Protein AF-A0AAD2WEY2-F1 (afdb_monomer_lite)

Radius of gyration: 25.73 Å; chains: 1; bounding box: 66×30×62 Å

Structure (mmCIF, N/CA/C/O backbone):
data_AF-A0AAD2WEY2-F1
#
_entry.id   AF-A0AAD2WEY2-F1
#
loop_
_atom_site.group_PDB
_atom_site.id
_atom_site.type_symbol
_atom_site.label_atom_id
_atom_site.label_alt_id
_atom_site.label_comp_id
_atom_site.label_asym_id
_atom_site.label_entity_id
_atom_site.label_seq_id
_atom_site.pdbx_PDB_ins_code
_atom_site.Cartn_x
_atom_site.Cartn_y
_atom_site.Cartn_z
_atom_site.occupancy
_atom_site.B_iso_or_equiv
_atom_site.auth_seq_id
_atom_site.auth_comp_id
_atom_site.auth_asym_id
_atom_site.auth_atom_id
_atom_site.pdbx_PDB_model_num
ATOM 1 N N . MET A 1 1 ? -39.516 18.692 45.114 1.00 52.62 1 MET A N 1
ATOM 2 C CA . MET A 1 1 ? -38.191 18.984 45.699 1.00 52.62 1 MET A CA 1
ATOM 3 C C . MET A 1 1 ? -37.317 17.737 45.614 1.00 52.62 1 MET A C 1
ATOM 5 O O . MET A 1 1 ? -37.332 16.926 46.523 1.00 52.62 1 MET A O 1
ATOM 9 N N . SER A 1 2 ? -36.557 17.580 44.534 1.00 50.53 2 SER A N 1
ATOM 10 C CA . SER A 1 2 ? -35.140 17.226 44.650 1.00 50.53 2 SER A CA 1
ATOM 11 C C . SER A 1 2 ? -34.410 18.013 43.552 1.00 50.53 2 SER A C 1
ATOM 13 O O . SER A 1 2 ? -34.911 18.087 42.426 1.00 50.53 2 SER A O 1
ATOM 15 N N . PRO A 1 3 ? -33.345 18.748 43.901 1.00 56.84 3 PRO A N 1
ATOM 16 C CA . PRO A 1 3 ? -32.667 19.647 42.989 1.00 56.84 3 PRO A CA 1
ATOM 17 C C . PRO A 1 3 ? -31.676 18.852 42.141 1.00 56.84 3 PRO A C 1
ATOM 19 O O . PRO A 1 3 ? -31.017 17.943 42.636 1.00 56.84 3 PRO A O 1
ATOM 22 N N . THR A 1 4 ? -31.582 19.226 40.870 1.00 59.00 4 THR A N 1
ATOM 23 C CA . THR A 1 4 ? -30.325 19.381 40.133 1.00 59.00 4 THR A CA 1
ATOM 24 C C . THR A 1 4 ? -29.163 18.527 40.653 1.00 59.00 4 THR A C 1
ATOM 26 O O . THR A 1 4 ? -28.233 19.035 41.276 1.00 59.00 4 THR A O 1
ATOM 29 N N . ALA A 1 5 ? -29.183 17.224 40.363 1.00 55.53 5 ALA A N 1
ATOM 30 C CA . ALA A 1 5 ? -27.937 16.479 40.273 1.00 55.53 5 ALA A CA 1
ATOM 31 C C . ALA A 1 5 ? -27.233 17.026 39.032 1.00 55.53 5 ALA A C 1
ATOM 33 O O . ALA A 1 5 ? -27.577 16.680 37.903 1.00 55.53 5 ALA A O 1
ATOM 34 N N . CYS A 1 6 ? -26.359 18.001 39.271 1.00 44.59 6 CYS A N 1
ATOM 35 C CA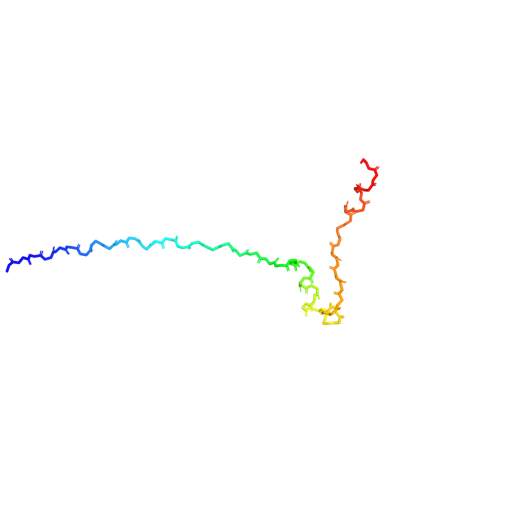 . CYS A 1 6 ? -25.471 18.619 38.307 1.00 44.59 6 CYS A CA 1
ATOM 36 C C . CYS A 1 6 ? -25.045 17.584 37.267 1.00 44.59 6 CYS A C 1
ATOM 38 O O . CYS A 1 6 ? -24.395 16.597 37.613 1.00 44.59 6 CYS A O 1
ATOM 40 N N . ALA A 1 7 ? -25.430 17.802 36.008 1.00 63.12 7 ALA A N 1
ATOM 41 C CA . ALA A 1 7 ? -24.865 17.073 34.889 1.00 63.12 7 ALA A CA 1
ATOM 42 C C . ALA A 1 7 ? -23.360 17.356 34.907 1.00 63.12 7 ALA A C 1
ATOM 44 O O . ALA A 1 7 ? -22.905 18.408 34.460 1.00 63.12 7 ALA A O 1
ATOM 45 N N . ALA A 1 8 ? -22.598 16.457 35.530 1.00 64.12 8 ALA A N 1
ATOM 46 C CA . ALA A 1 8 ? -21.154 16.476 35.490 1.00 64.12 8 ALA A CA 1
ATOM 47 C C . ALA A 1 8 ? -20.787 16.348 34.015 1.00 64.12 8 ALA A C 1
ATOM 49 O O . ALA A 1 8 ? -20.957 15.294 33.407 1.00 64.12 8 ALA A O 1
ATOM 50 N N . MET A 1 9 ? -20.383 17.466 33.424 1.00 65.00 9 MET A N 1
ATOM 51 C CA . MET A 1 9 ? -19.980 17.554 32.033 1.00 65.00 9 MET A CA 1
ATOM 52 C C . MET A 1 9 ? -18.659 16.790 31.919 1.00 65.00 9 MET A C 1
ATOM 54 O O . MET A 1 9 ? -17.578 17.337 32.138 1.00 65.00 9 MET A O 1
ATOM 58 N N . THR A 1 10 ? -18.753 15.478 31.705 1.00 74.88 10 THR A N 1
ATOM 59 C CA . THR A 1 10 ? -17.598 14.600 31.551 1.00 74.88 10 THR A CA 1
ATOM 60 C C . THR A 1 10 ? -16.826 15.078 30.333 1.00 74.88 10 THR A C 1
ATOM 62 O O . THR A 1 10 ? -17.376 15.149 29.232 1.00 74.88 10 THR A O 1
ATOM 65 N N . LYS A 1 11 ? -15.561 15.452 30.541 1.00 77.12 11 LYS A N 1
ATOM 66 C CA . LYS A 1 11 ? -14.614 15.793 29.477 1.00 77.12 11 LYS A CA 1
ATOM 67 C C . LYS A 1 11 ? -14.748 14.763 28.346 1.00 77.12 11 LYS A C 1
ATOM 69 O O . LYS A 1 11 ? -14.754 13.574 28.664 1.00 77.12 11 LYS A O 1
ATOM 74 N N . PRO A 1 12 ? -14.855 15.177 27.069 1.00 81.19 12 PRO A N 1
ATOM 75 C CA . PRO A 1 12 ? -14.971 14.215 25.985 1.00 81.19 12 PRO A CA 1
ATOM 76 C C . PRO A 1 12 ? -13.782 13.252 26.041 1.00 81.19 12 PRO A C 1
ATOM 78 O O . PRO A 1 12 ? -12.623 13.680 26.099 1.00 81.19 12 PRO A O 1
ATOM 81 N N . GLU A 1 13 ? -14.094 11.957 26.077 1.00 84.38 13 GLU A N 1
ATOM 82 C CA . GLU A 1 13 ? -13.130 10.873 25.908 1.00 84.38 13 GLU A CA 1
ATOM 83 C C . GLU A 1 13 ? -12.335 11.145 24.624 1.00 84.38 13 GLU A C 1
ATOM 85 O O . GLU A 1 13 ? -12.905 11.343 23.547 1.00 84.38 13 GLU A O 1
ATOM 90 N N . ARG A 1 14 ? -11.006 11.238 24.738 1.00 89.44 14 ARG A N 1
ATOM 91 C CA . ARG A 1 14 ? -10.152 11.475 23.571 1.00 89.44 14 ARG A CA 1
ATOM 92 C C . ARG A 1 14 ? -10.028 10.175 22.793 1.00 89.44 14 ARG A C 1
ATOM 94 O O . ARG A 1 14 ? -9.372 9.248 23.253 1.00 89.44 14 ARG A O 1
ATOM 101 N N . VAL A 1 15 ? -10.625 10.141 21.608 1.00 92.81 15 VAL A N 1
ATOM 102 C CA . VAL A 1 15 ? -10.477 9.032 20.665 1.00 92.81 15 VAL A CA 1
ATOM 103 C C . VAL A 1 15 ? -9.219 9.256 19.832 1.00 92.81 15 VAL A C 1
ATOM 105 O O . VAL A 1 15 ? -9.050 10.313 19.224 1.00 92.81 15 VAL A O 1
ATOM 108 N N . PHE A 1 16 ? -8.342 8.256 19.798 1.00 93.25 16 PHE A N 1
ATOM 109 C CA . PHE A 1 16 ? -7.149 8.245 18.957 1.00 93.25 16 PHE A CA 1
ATOM 110 C C . PHE A 1 16 ? -7.278 7.145 17.907 1.00 93.25 16 PHE A C 1
ATOM 112 O O . PHE A 1 16 ? -7.758 6.053 18.205 1.00 93.25 16 PHE A O 1
ATOM 119 N N . ALA A 1 17 ? -6.824 7.428 16.689 1.00 94.06 17 ALA A N 1
ATOM 120 C CA . ALA A 1 17 ? -6.731 6.454 15.612 1.00 94.06 17 ALA A CA 1
ATOM 121 C C . ALA A 1 17 ? -5.307 6.459 15.051 1.00 94.06 17 ALA A C 1
ATOM 123 O O . ALA A 1 17 ? -4.720 7.523 14.849 1.00 94.06 17 ALA A O 1
ATOM 124 N N . LEU A 1 18 ? -4.766 5.267 14.800 1.00 94.94 18 LEU A N 1
ATOM 125 C CA . LEU A 1 18 ? -3.522 5.088 14.061 1.00 94.94 18 LEU A CA 1
ATOM 126 C C . LEU A 1 18 ? -3.873 4.851 12.593 1.00 94.94 18 LEU A C 1
ATOM 128 O O . LEU A 1 18 ? -4.641 3.943 12.281 1.00 94.94 18 LEU A O 1
ATOM 132 N N . ILE A 1 19 ? -3.318 5.671 11.709 1.00 94.50 19 ILE A N 1
ATOM 133 C CA . ILE A 1 19 ? -3.522 5.563 10.267 1.00 94.50 19 ILE A CA 1
ATOM 134 C C . ILE A 1 19 ? -2.180 5.203 9.645 1.00 94.50 19 ILE A C 1
ATOM 136 O O . ILE A 1 19 ? -1.206 5.933 9.815 1.00 94.50 19 ILE A O 1
ATOM 140 N N . ASP A 1 20 ? -2.155 4.092 8.918 1.00 96.62 20 ASP A N 1
ATOM 141 C CA . ASP A 1 20 ? -1.016 3.654 8.120 1.00 96.62 20 ASP A CA 1
ATOM 142 C C . ASP A 1 20 ? -1.481 3.285 6.707 1.00 96.62 20 ASP A C 1
ATOM 144 O O . ASP A 1 20 ? -2.633 2.897 6.490 1.00 96.62 20 ASP A O 1
ATOM 148 N N . CYS A 1 21 ? -0.591 3.448 5.731 1.00 94.75 21 CYS A N 1
ATOM 149 C CA . CYS A 1 21 ? -0.883 3.170 4.332 1.00 94.75 21 CYS A CA 1
ATOM 150 C C . CYS A 1 21 ? -0.250 1.850 3.906 1.00 94.75 21 CYS A C 1
ATOM 152 O O . CYS A 1 21 ? 0.969 1.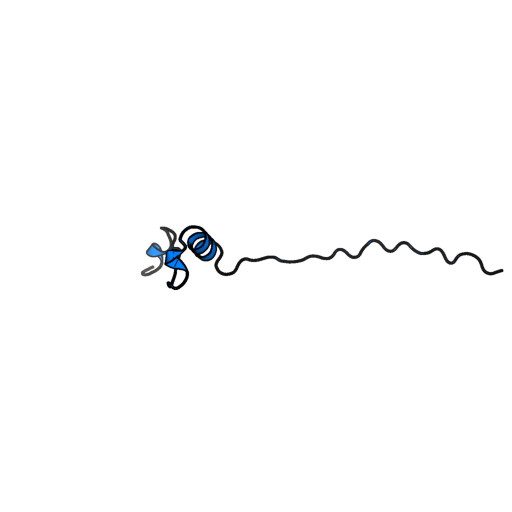691 3.960 1.00 94.75 21 CYS A O 1
ATOM 154 N N . ASN A 1 22 ? -1.060 0.949 3.344 1.00 93.75 22 ASN A N 1
ATOM 155 C CA . ASN A 1 22 ? -0.546 -0.304 2.807 1.00 93.75 22 ASN A CA 1
ATOM 156 C C . ASN A 1 22 ? 0.471 -0.039 1.686 1.00 93.75 22 ASN A C 1
ATOM 158 O O . ASN A 1 22 ? 0.109 0.430 0.602 1.00 93.75 22 ASN A O 1
ATOM 162 N N . SER A 1 23 ? 1.740 -0.362 1.946 1.00 93.81 23 SER A N 1
ATOM 163 C CA . SER A 1 23 ? 2.843 -0.182 0.997 1.00 93.81 23 SER A CA 1
ATOM 164 C C . SER A 1 23 ? 2.887 1.234 0.398 1.00 93.81 23 SER A C 1
ATOM 166 O O . SER A 1 23 ? 2.900 1.387 -0.823 1.00 93.81 23 SER A O 1
ATOM 168 N N . PHE A 1 24 ? 2.873 2.266 1.254 1.00 95.25 24 PHE A N 1
ATOM 169 C CA . PHE A 1 24 ? 2.717 3.685 0.891 1.00 95.25 24 PHE A CA 1
ATOM 170 C C . PHE A 1 24 ? 3.418 4.105 -0.413 1.00 95.25 24 PHE A C 1
ATOM 172 O O . PHE A 1 24 ? 2.745 4.524 -1.352 1.00 95.25 24 PHE A O 1
ATOM 179 N N . TYR A 1 25 ? 4.740 3.925 -0.516 1.00 95.06 25 TYR A N 1
ATOM 180 C CA . TYR A 1 25 ? 5.497 4.333 -1.705 1.00 95.06 25 TYR A CA 1
ATOM 181 C C . TYR A 1 25 ? 5.033 3.618 -2.983 1.00 95.06 25 TYR A C 1
ATOM 183 O O . TYR A 1 25 ? 4.802 4.266 -3.999 1.00 95.06 25 TYR A O 1
ATOM 191 N N . ALA A 1 26 ? 4.810 2.302 -2.934 1.00 95.44 26 ALA A N 1
ATOM 192 C CA . ALA A 1 26 ? 4.323 1.545 -4.090 1.00 95.44 26 ALA A CA 1
ATOM 193 C C . ALA A 1 26 ? 2.877 1.919 -4.466 1.00 95.44 26 ALA A C 1
ATOM 195 O O . ALA A 1 26 ? 2.506 1.901 -5.641 1.00 95.44 26 ALA A O 1
ATOM 196 N N . SER A 1 27 ? 2.051 2.259 -3.476 1.00 94.56 27 SER A N 1
ATOM 197 C CA . SER A 1 27 ? 0.675 2.712 -3.688 1.00 94.56 27 SER A CA 1
ATOM 198 C C . SER A 1 27 ? 0.631 4.093 -4.347 1.00 94.56 27 SER A C 1
ATOM 200 O O . SER A 1 27 ? -0.144 4.280 -5.284 1.00 94.56 27 SER A O 1
ATOM 202 N N . CYS A 1 28 ? 1.510 5.017 -3.951 1.00 94.75 28 CYS A N 1
ATOM 203 C CA . CYS A 1 28 ? 1.674 6.313 -4.613 1.00 94.75 28 CYS A CA 1
ATOM 204 C C . CYS A 1 28 ? 2.068 6.147 -6.086 1.00 94.75 28 CYS A C 1
ATOM 206 O O . CYS A 1 28 ? 1.425 6.734 -6.956 1.00 94.75 28 CYS A O 1
ATOM 208 N N . GLU A 1 29 ? 3.040 5.279 -6.388 1.00 95.38 29 GLU A N 1
ATOM 209 C CA . GLU A 1 29 ? 3.431 5.002 -7.775 1.00 95.38 29 GLU A CA 1
ATOM 210 C C . GLU A 1 29 ? 2.240 4.517 -8.611 1.00 95.38 29 GLU A C 1
ATOM 212 O O . GLU A 1 29 ? 2.009 5.030 -9.698 1.00 95.38 29 GLU A O 1
ATOM 217 N N . ARG A 1 30 ? 1.394 3.613 -8.102 1.00 94.88 30 ARG A N 1
ATOM 218 C CA . ARG A 1 30 ? 0.205 3.129 -8.838 1.00 94.88 30 ARG A CA 1
ATOM 219 C C . ARG A 1 30 ? -0.868 4.192 -9.086 1.00 94.88 30 ARG A C 1
ATOM 221 O O . ARG A 1 30 ? -1.651 4.045 -10.028 1.00 94.88 30 ARG A O 1
ATOM 228 N N . VAL A 1 31 ? -0.948 5.222 -8.241 1.00 94.38 31 VAL A N 1
ATOM 229 C CA . VAL A 1 31 ? -1.885 6.342 -8.429 1.00 94.38 31 VAL A CA 1
ATOM 230 C C . VAL A 1 31 ? -1.451 7.199 -9.617 1.00 94.38 31 VAL A C 1
ATOM 232 O O . VAL A 1 31 ? -2.286 7.531 -10.456 1.00 94.38 31 VAL A O 1
ATOM 235 N N . PHE A 1 32 ? -0.155 7.501 -9.726 1.00 93.25 32 PHE A N 1
ATOM 236 C CA . PHE A 1 32 ? 0.387 8.356 -10.790 1.00 93.25 32 PHE A CA 1
ATOM 237 C C . PHE A 1 32 ? 0.775 7.582 -12.063 1.00 93.25 32 PHE A C 1
ATOM 239 O O . PHE A 1 32 ? 0.759 8.135 -13.161 1.00 93.25 32 PHE A O 1
ATOM 246 N N . ARG A 1 33 ? 1.063 6.283 -11.941 1.00 94.38 33 ARG A N 1
ATOM 247 C CA . ARG A 1 33 ? 1.367 5.341 -13.027 1.00 94.38 33 ARG A CA 1
ATOM 248 C C . ARG A 1 33 ? 0.304 4.250 -13.089 1.00 94.38 33 ARG A C 1
ATOM 250 O O . ARG A 1 33 ? 0.478 3.134 -12.598 1.00 94.38 33 ARG A O 1
ATOM 257 N N . LEU A 1 34 ? -0.816 4.572 -13.734 1.00 92.06 34 LEU A N 1
ATOM 258 C CA . LEU A 1 34 ? -1.976 3.677 -13.852 1.00 92.06 34 LEU A CA 1
ATOM 259 C C . LEU A 1 34 ? -1.641 2.319 -14.489 1.00 92.06 34 LEU A C 1
ATOM 261 O O . LEU A 1 34 ? -2.269 1.311 -14.167 1.00 92.06 34 LEU A O 1
ATOM 265 N N . ASP A 1 35 ? -0.628 2.266 -15.349 1.00 95.88 35 ASP A N 1
ATOM 266 C CA . ASP A 1 35 ? -0.157 1.037 -15.987 1.00 95.88 35 ASP A CA 1
AT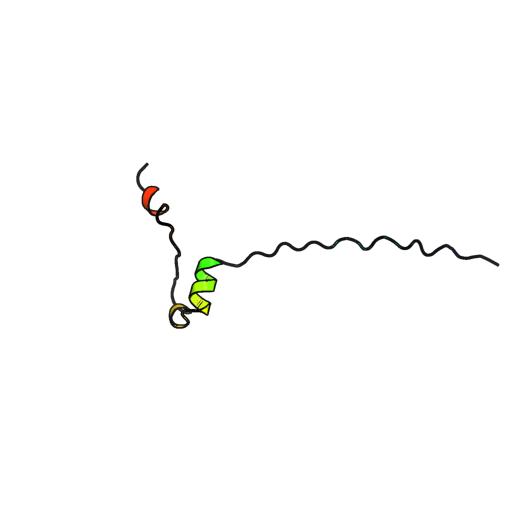OM 267 C C . ASP A 1 35 ? 0.546 0.061 -15.019 1.00 95.88 35 ASP A C 1
ATOM 269 O O . ASP A 1 35 ? 0.812 -1.083 -15.394 1.00 95.88 35 ASP A O 1
ATOM 273 N N . LEU A 1 36 ? 0.831 0.480 -13.778 1.00 94.75 36 LEU A N 1
ATOM 274 C CA . LEU A 1 36 ? 1.378 -0.361 -12.707 1.00 94.75 36 LEU A CA 1
ATOM 275 C C . LEU A 1 36 ? 0.297 -1.018 -11.827 1.00 94.75 36 LEU A C 1
ATOM 277 O O . LEU A 1 36 ? 0.630 -1.815 -10.950 1.00 94.75 36 LEU A O 1
ATOM 281 N N . ARG A 1 37 ? -0.998 -0.729 -12.037 1.00 92.69 37 ARG A N 1
ATOM 282 C CA . ARG A 1 37 ? -2.093 -1.222 -11.171 1.00 92.69 37 ARG A CA 1
ATOM 283 C C . ARG A 1 37 ? -2.153 -2.742 -11.033 1.00 92.69 37 ARG A C 1
ATOM 285 O O . ARG A 1 37 ? -2.378 -3.238 -9.937 1.00 92.69 37 ARG A O 1
ATOM 292 N N . ALA A 1 38 ? -1.941 -3.465 -12.129 1.00 93.38 38 ALA A N 1
ATOM 293 C CA . ALA A 1 38 ? -1.966 -4.929 -12.159 1.00 93.38 38 ALA A CA 1
ATOM 294 C C . ALA A 1 38 ? -0.557 -5.545 -12.148 1.00 93.38 38 ALA A C 1
ATOM 296 O O . ALA A 1 38 ? -0.397 -6.730 -12.429 1.00 93.38 38 ALA A O 1
ATOM 297 N N . LYS A 1 39 ? 0.474 -4.739 -11.864 1.00 95.12 39 LYS A N 1
ATOM 298 C CA . LYS A 1 39 ? 1.865 -5.185 -11.868 1.00 95.12 39 LYS A CA 1
ATOM 299 C C . LYS A 1 39 ? 2.398 -5.271 -10.433 1.00 95.12 39 LYS A C 1
ATOM 301 O O . LYS A 1 39 ? 2.057 -4.431 -9.588 1.00 95.12 39 LYS A O 1
ATOM 306 N N . PRO A 1 40 ? 3.240 -6.273 -10.130 1.00 94.69 40 PRO A N 1
ATOM 307 C CA . PRO A 1 40 ? 4.016 -6.256 -8.900 1.00 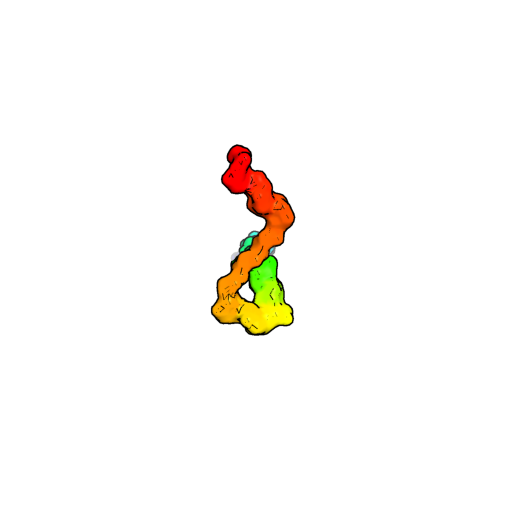94.69 40 PRO A CA 1
ATOM 308 C C . PRO A 1 40 ? 4.942 -5.031 -8.917 1.00 94.69 40 PRO A C 1
ATOM 310 O O . PRO A 1 40 ? 5.583 -4.745 -9.926 1.00 94.69 40 PRO A O 1
ATOM 313 N N . VAL A 1 41 ? 4.977 -4.291 -7.808 1.00 94.75 41 VAL A N 1
ATOM 314 C CA . VAL A 1 41 ? 5.793 -3.079 -7.646 1.00 94.75 41 VAL A CA 1
ATOM 315 C C . VAL A 1 41 ? 6.598 -3.223 -6.365 1.00 94.75 41 VAL A C 1
ATOM 317 O O . VAL A 1 41 ? 6.028 -3.505 -5.311 1.00 94.75 41 VAL A O 1
ATOM 320 N N . VAL A 1 42 ? 7.905 -3.006 -6.469 1.00 94.00 42 VAL A N 1
ATOM 321 C CA . VAL A 1 42 ? 8.832 -2.888 -5.342 1.00 94.00 42 VAL A CA 1
ATOM 322 C C . VAL A 1 42 ? 9.513 -1.532 -5.458 1.00 94.00 42 VAL A C 1
ATOM 324 O O . VAL A 1 42 ? 9.940 -1.145 -6.544 1.00 94.00 42 VAL A O 1
ATOM 327 N N . VAL A 1 43 ? 9.602 -0.817 -4.340 1.00 93.81 43 VAL A N 1
ATOM 328 C CA . VAL A 1 43 ? 10.336 0.446 -4.241 1.00 93.81 43 VAL A CA 1
ATOM 329 C C . VAL A 1 43 ? 11.595 0.170 -3.434 1.00 93.81 43 VAL A C 1
ATOM 331 O O . VAL A 1 43 ? 11.490 -0.235 -2.279 1.00 93.81 43 VAL A O 1
ATOM 334 N N . LEU A 1 44 ? 12.760 0.351 -4.061 1.00 93.94 44 LEU A N 1
ATOM 335 C CA . LEU A 1 44 ? 14.066 0.164 -3.431 1.00 93.94 44 LEU A CA 1
ATOM 336 C C . LEU A 1 44 ? 14.758 1.509 -3.232 1.00 93.94 44 LEU A C 1
ATOM 338 O O . LEU A 1 44 ? 14.734 2.377 -4.105 1.00 93.94 44 LEU A O 1
ATOM 342 N N . SER A 1 45 ? 15.427 1.646 -2.099 1.00 92.44 45 SER A N 1
ATOM 343 C CA . SER A 1 45 ? 16.429 2.667 -1.865 1.00 92.44 45 SER A CA 1
ATOM 344 C C . SER A 1 45 ? 17.786 2.206 -2.396 1.00 92.44 45 SER A C 1
ATOM 346 O O . SER A 1 45 ? 18.091 1.015 -2.477 1.00 92.44 45 SER A O 1
ATOM 348 N N . ASN A 1 46 ? 18.667 3.162 -2.673 1.00 89.44 46 ASN A N 1
ATOM 349 C CA . ASN A 1 46 ? 20.043 2.858 -3.070 1.00 89.44 46 ASN A CA 1
ATOM 350 C C . ASN A 1 46 ? 20.809 2.029 -2.019 1.00 89.44 46 ASN A C 1
ATOM 352 O O . ASN A 1 46 ? 21.804 1.381 -2.347 1.00 89.44 46 ASN A O 1
ATOM 356 N N . ASN A 1 47 ? 20.370 2.052 -0.759 1.00 86.94 47 ASN A N 1
ATOM 357 C CA . ASN A 1 47 ? 21.020 1.328 0.329 1.00 86.94 47 ASN A CA 1
ATOM 358 C C . ASN A 1 47 ? 20.587 -0.138 0.406 1.00 86.94 47 ASN A C 1
ATOM 360 O O . ASN A 1 47 ? 21.341 -0.955 0.934 1.00 86.94 47 ASN A O 1
ATOM 364 N N . ASP A 1 48 ? 19.435 -0.487 -0.162 1.00 88.06 48 ASP A N 1
ATOM 365 C CA . ASP A 1 48 ? 18.878 -1.842 -0.092 1.00 88.06 48 ASP A CA 1
ATOM 366 C C . ASP A 1 48 ? 19.778 -2.850 -0.828 1.00 88.06 48 ASP A C 1
ATOM 368 O O . ASP A 1 48 ? 19.865 -4.019 -0.461 1.00 88.06 48 ASP 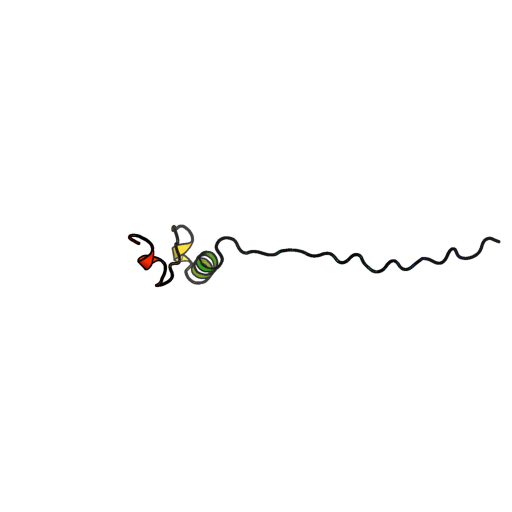A O 1
ATOM 372 N N . LEU A 1 49 ? 20.552 -2.371 -1.808 1.00 78.12 49 LEU A N 1
ATOM 373 C CA . LEU A 1 49 ? 21.528 -3.158 -2.566 1.00 78.12 49 LEU A CA 1
ATOM 374 C C . LEU A 1 49 ? 22.792 -3.523 -1.767 1.00 78.12 49 LEU A C 1
ATOM 376 O O . LEU A 1 49 ? 23.576 -4.359 -2.209 1.00 78.12 49 LEU A O 1
ATOM 380 N N . ARG A 1 50 ? 23.025 -2.907 -0.599 1.00 74.88 50 ARG A N 1
ATOM 381 C CA . ARG A 1 50 ? 24.256 -3.095 0.197 1.00 74.88 50 ARG A CA 1
ATOM 382 C C . ARG A 1 50 ? 24.150 -4.182 1.278 1.00 74.88 50 ARG A C 1
ATOM 384 O O . ARG A 1 50 ? 25.107 -4.368 2.027 1.00 74.88 50 ARG A O 1
ATOM 391 N N . GLY A 1 51 ? 23.011 -4.870 1.386 1.00 64.56 51 GLY A N 1
ATOM 392 C CA . GLY A 1 51 ? 22.719 -5.835 2.459 1.00 64.56 51 GLY A CA 1
ATOM 393 C C . GLY A 1 51 ? 22.924 -7.316 2.119 1.00 64.56 51 GLY A C 1
ATOM 394 O O . GLY A 1 51 ? 22.745 -8.152 2.992 1.00 64.56 51 GLY A O 1
ATOM 395 N N . GLY A 1 52 ? 23.279 -7.661 0.877 1.00 66.56 52 GLY A N 1
ATOM 396 C CA . GLY A 1 52 ? 23.313 -9.061 0.425 1.00 66.56 52 GLY A CA 1
ATOM 397 C C . GLY A 1 52 ? 24.616 -9.830 0.673 1.00 66.56 52 GLY A C 1
ATOM 398 O O . GLY A 1 52 ? 24.655 -11.021 0.386 1.00 66.56 52 GLY A O 1
ATOM 399 N N . ASN A 1 53 ? 25.688 -9.177 1.141 1.00 63.44 53 ASN A N 1
ATOM 400 C CA . ASN A 1 53 ? 26.984 -9.837 1.361 1.00 63.44 53 ASN A CA 1
ATOM 401 C C . ASN A 1 53 ? 27.868 -9.116 2.402 1.00 63.44 53 ASN A C 1
ATOM 403 O O . ASN A 1 53 ? 29.054 -8.876 2.170 1.00 63.44 53 ASN A O 1
ATOM 407 N N . ARG A 1 54 ? 27.270 -8.703 3.523 1.00 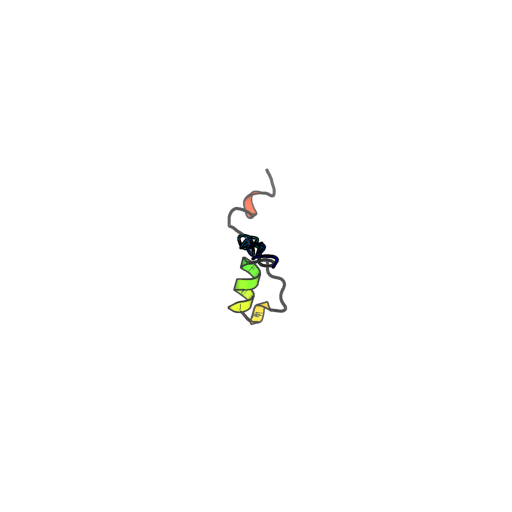60.47 54 ARG A N 1
ATOM 408 C CA . ARG A 1 54 ? 27.995 -8.396 4.764 1.00 60.47 54 ARG A CA 1
ATOM 409 C C . ARG A 1 54 ? 27.567 -9.369 5.845 1.00 60.47 54 ARG A C 1
ATOM 411 O O . ARG A 1 54 ? 26.371 -9.727 5.833 1.00 60.47 54 ARG A O 1
#

InterPro domains:
  IPR001126 UmuC domain [PF00817] (19-48)
  IPR001126 UmuC domain [PS50173] (16-54)
  IPR043502 DNA/RNA polymerase superfamily [SSF56672] (14-49)

Sequence (54 aa):
MSPTACAAMTKPERVFALIDCNSFYASCERVFRLDLRAKPVVVLSNNDLRGGNR

pLDDT: mean 83.6, std 15.11, range [44.59, 96.62]

Organism: NCBI:txid1227924

Secondary structure (DSSP, 8-state):
---------------------TTHHHHHHHHH-GGGTTS------TTGGGSS--

Foldseek 3Di:
DDDDPDPPPPDPDDDDDDDDDDVVVQVVCCVVPVVCPPPDDDDDDPCVVVPPPD